Protein AF-A0A1I4RE25-F1 (afdb_monomer_lite)

Sequence (145 aa):
MLGITNPLEFYQKLVQDFDDFCENPGSARHAMNFVITAHHMSDWVWVGFLNKDRAKRKQLGLDDKNVHGFREWLYSQSIWLAQMQPLANGSKHFQPASGLQIRMHEVGPLNTFAFGEAAYNEGYSYFAVDMGMHSSEYRPCYNAL

pLDDT: mean 74.52, std 19.97, range [32.84, 97.12]

Radius of gyration: 19.97 Å; chains: 1; bounding box: 52×37×48 Å

Secondary structure (DSSP, 8-state):
--S--SHHHHHHHHHHHHHHHHH-TT-HHHHHHHHHHHHHHHHHHIIIIITT-HHHHHHTTPPTT-HHHHHHHHHHH-HHHHHHHHHHHHTT--PPPTT--EEEEEE-S--GGGGT--TTTTS-EEEEEE--S--TT--------

Foldseek 3Di:
DPDDDALVVLVVQLVVLVVVCVVPVVDPVSVLSNLLSLLCSLVRCCVHPNQPDPVVCVVLVHDHNDSVSSLVSVCVVDVVSVVSVCSNCCVPDVDDDPPFDKDWDFPQQPPCVVVVDPVRRPDTDTDIDGPPPDPPPDDDPPDDD

Structure (mmCIF, N/CA/C/O backbone):
data_AF-A0A1I4RE25-F1
#
_entry.id   AF-A0A1I4RE25-F1
#
loop_
_atom_site.group_PDB
_atom_site.id
_atom_site.type_symbol
_atom_site.label_atom_id
_atom_site.label_alt_id
_atom_site.label_comp_id
_atom_site.label_asym_id
_atom_site.label_entity_id
_atom_site.label_seq_id
_atom_site.pdbx_PDB_ins_code
_atom_site.Cartn_x
_atom_site.Cartn_y
_atom_site.Cartn_z
_atom_site.occupancy
_atom_site.B_iso_or_equiv
_atom_site.auth_seq_id
_atom_site.auth_comp_id
_atom_site.auth_asym_id
_atom_site.auth_atom_id
_atom_site.pdbx_PDB_model_num
ATOM 1 N N . MET A 1 1 ? 6.145 13.733 -4.868 1.00 47.66 1 MET A N 1
ATOM 2 C CA . MET A 1 1 ? 5.097 12.692 -5.003 1.00 47.66 1 MET A CA 1
ATOM 3 C C . MET A 1 1 ? 3.897 13.372 -5.648 1.00 47.66 1 MET A C 1
ATOM 5 O O . MET A 1 1 ? 3.417 14.346 -5.091 1.00 47.66 1 MET A O 1
ATOM 9 N N . LEU A 1 2 ? 3.550 12.980 -6.876 1.00 51.81 2 LEU A N 1
ATOM 10 C CA . LEU A 1 2 ? 2.594 13.654 -7.770 1.00 51.81 2 LEU A CA 1
ATOM 11 C C . LEU A 1 2 ? 1.256 13.942 -7.072 1.00 51.81 2 LEU A C 1
ATOM 13 O O . LEU A 1 2 ? 0.569 12.986 -6.756 1.00 51.81 2 LEU A O 1
ATOM 17 N N . GLY A 1 3 ? 0.909 15.212 -6.838 1.00 71.56 3 GLY A N 1
ATOM 18 C CA . GLY A 1 3 ? -0.459 15.749 -6.679 1.00 71.56 3 GLY A CA 1
ATOM 19 C C . GLY A 1 3 ? -1.467 15.107 -5.710 1.00 71.56 3 GLY A C 1
ATOM 20 O O . GLY A 1 3 ? -2.584 15.601 -5.647 1.00 71.56 3 GLY A O 1
ATOM 21 N N . ILE A 1 4 ? -1.134 14.042 -4.981 1.00 85.19 4 ILE A N 1
ATOM 22 C CA . ILE A 1 4 ? -2.086 13.295 -4.155 1.00 85.19 4 ILE A CA 1
ATOM 23 C C . ILE A 1 4 ? -2.269 13.999 -2.817 1.00 85.19 4 ILE A C 1
ATOM 25 O O . ILE A 1 4 ? -1.314 14.205 -2.065 1.00 85.19 4 ILE A O 1
ATOM 29 N N . THR A 1 5 ? -3.514 14.345 -2.514 1.00 90.94 5 THR A N 1
ATOM 30 C CA . THR A 1 5 ? -3.893 15.164 -1.357 1.00 90.94 5 THR A CA 1
ATOM 31 C C . THR A 1 5 ? -4.811 14.444 -0.382 1.00 90.94 5 THR A C 1
ATOM 33 O O . THR A 1 5 ? -4.938 14.866 0.769 1.00 90.94 5 THR A O 1
ATOM 36 N N . ASN A 1 6 ? -5.445 13.348 -0.804 1.00 91.12 6 ASN A N 1
ATOM 37 C CA . ASN A 1 6 ? -6.381 12.602 0.028 1.00 91.12 6 ASN A CA 1
ATOM 38 C C . ASN A 1 6 ? -6.274 11.076 -0.175 1.00 91.12 6 ASN A C 1
ATOM 40 O O . ASN A 1 6 ? -5.708 10.609 -1.166 1.00 91.12 6 ASN A O 1
ATOM 44 N N . PRO A 1 7 ? -6.825 10.270 0.756 1.00 93.50 7 PRO A N 1
ATOM 45 C CA . PRO A 1 7 ? -6.722 8.815 0.675 1.00 93.50 7 PRO A CA 1
ATOM 46 C C . PRO A 1 7 ? -7.399 8.207 -0.555 1.00 93.50 7 PRO A C 1
ATOM 48 O O . PRO A 1 7 ? -6.980 7.146 -1.001 1.00 93.50 7 PRO A O 1
ATOM 51 N N . LEU A 1 8 ? -8.444 8.838 -1.100 1.00 94.19 8 LEU A N 1
ATOM 52 C CA . LEU A 1 8 ? -9.151 8.302 -2.264 1.00 94.19 8 LEU A CA 1
ATOM 53 C C . LEU A 1 8 ? -8.285 8.399 -3.526 1.00 94.19 8 LEU A C 1
ATOM 55 O O . LEU A 1 8 ? -8.188 7.433 -4.274 1.00 94.19 8 LEU A O 1
ATOM 59 N N . GLU A 1 9 ? -7.603 9.525 -3.721 1.00 94.25 9 GLU A N 1
ATOM 60 C CA . GLU A 1 9 ? -6.603 9.692 -4.784 1.00 94.25 9 GLU A CA 1
ATOM 61 C C . GLU A 1 9 ? -5.439 8.706 -4.618 1.00 94.25 9 GLU A C 1
ATOM 63 O O . GLU A 1 9 ? -4.982 8.099 -5.586 1.00 94.25 9 GLU A O 1
ATOM 68 N N . PHE A 1 10 ? -4.984 8.481 -3.380 1.00 95.12 10 PHE A N 1
ATOM 69 C CA . PHE A 1 10 ? -3.936 7.492 -3.119 1.00 95.12 10 PHE A CA 1
ATOM 70 C C . PHE A 1 10 ? -4.404 6.059 -3.421 1.00 95.12 10 PHE A C 1
ATOM 72 O O . PHE A 1 10 ? -3.641 5.256 -3.955 1.00 95.12 10 PHE A O 1
ATOM 79 N N . TYR A 1 11 ? -5.676 5.748 -3.156 1.00 95.44 11 TYR A N 1
ATOM 80 C CA . TYR A 1 11 ? -6.283 4.475 -3.540 1.00 95.44 11 TYR A CA 1
ATOM 81 C C . TYR A 1 11 ? -6.381 4.314 -5.063 1.00 95.44 11 TYR A C 1
ATOM 83 O O . TYR A 1 11 ? -6.097 3.240 -5.583 1.00 95.44 11 TYR A O 1
ATOM 91 N N . GLN A 1 12 ? -6.710 5.375 -5.802 1.00 95.81 12 GLN A N 1
ATOM 92 C CA . GLN A 1 12 ? -6.690 5.335 -7.269 1.00 95.81 12 GLN A CA 1
ATOM 93 C C . GLN A 1 12 ? -5.286 5.035 -7.804 1.00 95.81 12 GLN A C 1
ATOM 95 O O . GLN A 1 12 ? -5.146 4.217 -8.710 1.00 95.81 12 GLN A O 1
ATOM 100 N N . LYS A 1 13 ? -4.243 5.624 -7.203 1.00 95.12 13 LYS A N 1
ATOM 101 C CA . LYS A 1 13 ? -2.854 5.272 -7.525 1.00 95.12 13 LYS A CA 1
ATOM 102 C C . LYS A 1 13 ? -2.566 3.795 -7.246 1.00 95.12 13 LYS A C 1
ATOM 104 O O . LYS A 1 13 ? -1.920 3.151 -8.062 1.00 95.12 13 LYS A O 1
ATOM 109 N N . LEU A 1 14 ? -3.038 3.254 -6.121 1.00 95.50 14 LEU A N 1
ATOM 110 C CA . LEU A 1 14 ? -2.854 1.836 -5.797 1.00 95.50 14 LEU A CA 1
ATOM 111 C C . LEU A 1 14 ? -3.445 0.923 -6.878 1.00 95.50 14 LEU A C 1
ATOM 113 O O . LEU A 1 14 ? -2.804 -0.051 -7.260 1.00 95.50 14 LEU A O 1
ATOM 117 N N . VAL A 1 15 ? -4.644 1.247 -7.368 1.00 96.38 15 VAL A N 1
ATOM 118 C CA . VAL A 1 15 ? -5.282 0.504 -8.464 1.00 96.38 15 VAL A CA 1
ATOM 119 C C . VAL A 1 15 ? -4.443 0.601 -9.738 1.00 96.38 15 VAL A C 1
ATOM 121 O O . VAL A 1 15 ? -4.139 -0.422 -10.333 1.00 96.38 15 VAL A O 1
ATOM 124 N N . GLN A 1 16 ? -3.981 1.800 -10.099 1.00 96.62 16 GLN A N 1
ATOM 125 C CA . GLN A 1 16 ? -3.125 1.991 -11.276 1.00 96.62 16 GLN A CA 1
ATOM 126 C C . GLN A 1 16 ? -1.805 1.217 -11.178 1.00 96.62 16 GLN A C 1
ATOM 128 O O . GLN A 1 16 ? -1.428 0.542 -12.127 1.00 96.62 16 GLN A O 1
ATOM 133 N N . ASP A 1 17 ? -1.112 1.264 -10.035 1.00 95.50 17 ASP A N 1
ATOM 134 C CA . ASP A 1 17 ? 0.138 0.512 -9.859 1.00 95.50 17 ASP A CA 1
ATOM 135 C C . ASP A 1 17 ? -0.096 -1.008 -9.923 1.00 95.50 17 ASP A C 1
ATOM 137 O O . ASP A 1 17 ? 0.790 -1.754 -10.345 1.00 95.50 17 ASP A O 1
ATOM 141 N N . PHE A 1 18 ? -1.263 -1.473 -9.465 1.00 95.25 18 PHE A N 1
ATOM 142 C CA . PHE A 1 18 ? -1.652 -2.875 -9.564 1.00 95.25 18 PHE A CA 1
ATOM 143 C C . PHE A 1 18 ? -1.899 -3.282 -11.019 1.00 95.25 18 PHE A C 1
ATOM 145 O O . PHE A 1 18 ? -1.354 -4.295 -11.453 1.00 95.25 18 PHE A O 1
ATOM 152 N N . ASP A 1 19 ? -2.649 -2.478 -11.774 1.00 96.81 19 ASP A N 1
ATOM 153 C CA . ASP A 1 19 ? -2.913 -2.718 -13.195 1.00 96.81 19 ASP A CA 1
ATOM 154 C C . ASP A 1 19 ? -1.598 -2.746 -13.997 1.00 96.81 19 ASP A C 1
ATOM 156 O O . ASP A 1 19 ? -1.323 -3.720 -14.698 1.00 96.81 19 ASP A O 1
ATOM 160 N N . ASP A 1 20 ? -0.717 -1.765 -13.779 1.00 95.19 20 ASP A N 1
ATOM 161 C CA . ASP A 1 20 ? 0.643 -1.698 -14.335 1.00 95.19 20 ASP A CA 1
ATOM 162 C C . ASP A 1 20 ? 1.469 -2.972 -14.052 1.00 95.19 20 ASP A C 1
ATOM 164 O O . ASP A 1 20 ? 2.220 -3.466 -14.902 1.00 95.19 20 ASP A O 1
ATOM 168 N N . PHE A 1 21 ? 1.372 -3.507 -12.830 1.00 93.88 21 PHE A N 1
ATOM 169 C CA . PHE A 1 21 ? 2.052 -4.746 -12.454 1.00 93.88 21 PHE A CA 1
ATOM 170 C C . PHE A 1 21 ? 1.428 -5.967 -13.133 1.00 93.88 21 PHE A C 1
ATOM 172 O O . PHE A 1 21 ? 2.160 -6.844 -13.587 1.00 93.88 21 PHE A O 1
ATOM 179 N N . CYS A 1 22 ? 0.101 -6.028 -13.240 1.00 94.94 22 CYS A N 1
ATOM 180 C CA . CYS A 1 22 ? -0.594 -7.102 -13.942 1.00 94.94 22 CYS A CA 1
ATOM 181 C C . CYS A 1 22 ? -0.284 -7.119 -15.443 1.00 94.94 22 CYS A C 1
ATOM 183 O O . CYS A 1 22 ? -0.136 -8.199 -16.015 1.00 94.94 22 CYS A O 1
ATOM 185 N N . GLU A 1 23 ? -0.144 -5.950 -16.069 1.00 97.12 23 GLU A N 1
ATOM 186 C CA . GLU A 1 23 ? 0.256 -5.824 -17.473 1.00 97.12 23 GLU A CA 1
ATOM 187 C C . GLU A 1 23 ? 1.697 -6.292 -17.710 1.00 97.12 23 GLU A C 1
ATOM 189 O O . GLU A 1 23 ? 1.997 -6.887 -18.748 1.00 97.12 23 GLU A O 1
ATOM 194 N N . ASN A 1 24 ? 2.597 -6.070 -16.746 1.00 94.19 24 ASN A N 1
ATOM 195 C CA . ASN A 1 24 ? 3.985 -6.514 -16.844 1.00 94.19 24 ASN A CA 1
ATOM 196 C C . ASN A 1 24 ? 4.551 -7.055 -15.514 1.00 94.19 24 ASN A C 1
ATOM 198 O O . ASN A 1 24 ? 5.364 -6.385 -14.860 1.00 94.19 24 ASN A O 1
ATOM 202 N N . PRO A 1 25 ? 4.225 -8.312 -15.149 1.00 91.56 25 PRO A N 1
ATOM 203 C CA . PRO A 1 25 ? 4.631 -8.895 -13.867 1.00 91.56 25 PRO A CA 1
ATOM 204 C C . PRO A 1 25 ? 6.143 -9.109 -13.724 1.00 91.56 25 PRO A C 1
ATOM 206 O O . PRO A 1 25 ? 6.656 -9.222 -12.613 1.00 91.56 25 PRO A O 1
ATOM 209 N N . GLY A 1 26 ? 6.876 -9.164 -14.843 1.00 87.75 26 GLY A N 1
ATOM 210 C CA . GLY A 1 26 ? 8.338 -9.289 -14.854 1.00 87.75 26 GLY A CA 1
ATOM 211 C C . GLY A 1 26 ? 9.072 -7.984 -14.524 1.00 87.75 26 GLY A C 1
ATOM 212 O O . GLY A 1 26 ? 10.289 -7.986 -14.340 1.00 87.75 26 GLY A O 1
ATOM 213 N N . SER A 1 27 ? 8.359 -6.858 -14.446 1.00 91.69 27 SER A N 1
ATOM 214 C CA . SER A 1 27 ? 8.949 -5.557 -14.149 1.00 91.69 27 SER A CA 1
ATOM 215 C C . SER A 1 27 ? 9.106 -5.343 -12.646 1.00 91.69 27 SER A C 1
ATOM 217 O O . SER A 1 27 ? 8.149 -5.024 -11.936 1.00 91.69 27 SER A O 1
ATOM 219 N N . ALA A 1 28 ? 10.351 -5.405 -12.167 1.00 86.69 28 ALA A N 1
ATOM 220 C CA . ALA A 1 28 ? 10.691 -5.066 -10.783 1.00 86.69 28 ALA A CA 1
ATOM 221 C C . ALA A 1 28 ? 10.236 -3.644 -10.397 1.00 86.69 28 ALA A C 1
ATOM 223 O O . ALA A 1 28 ? 9.834 -3.408 -9.261 1.00 86.69 28 ALA A O 1
ATOM 224 N N . ARG A 1 29 ? 10.239 -2.701 -11.351 1.00 91.38 29 ARG A N 1
ATOM 225 C CA . ARG A 1 29 ? 9.750 -1.330 -11.139 1.00 91.38 29 ARG A CA 1
ATOM 226 C C . ARG A 1 29 ? 8.260 -1.308 -10.790 1.00 91.38 29 ARG A C 1
ATOM 228 O O . ARG A 1 29 ? 7.885 -0.657 -9.820 1.00 91.38 29 ARG A O 1
ATOM 235 N N . HIS A 1 30 ? 7.425 -2.001 -11.568 1.00 91.69 30 HIS A N 1
ATOM 236 C CA . HIS A 1 30 ? 5.979 -2.041 -11.322 1.00 91.69 30 HIS A CA 1
ATOM 237 C C . HIS A 1 30 ? 5.665 -2.785 -10.024 1.00 91.69 30 HIS A C 1
ATOM 239 O O . HIS A 1 30 ? 4.911 -2.272 -9.200 1.00 91.69 30 HIS A O 1
ATOM 245 N N . ALA A 1 31 ? 6.346 -3.910 -9.776 1.00 90.62 31 ALA A N 1
ATOM 246 C CA . ALA A 1 31 ? 6.221 -4.651 -8.524 1.00 90.62 31 ALA A CA 1
ATOM 247 C C . ALA A 1 31 ? 6.538 -3.776 -7.297 1.00 90.62 31 ALA A C 1
ATOM 249 O O . ALA A 1 31 ? 5.745 -3.712 -6.359 1.00 90.62 31 ALA A O 1
ATOM 250 N N . MET A 1 32 ? 7.664 -3.053 -7.310 1.00 92.12 32 MET A N 1
ATOM 251 C CA . MET A 1 32 ? 8.056 -2.201 -6.184 1.00 92.12 32 MET A CA 1
ATOM 252 C C . MET A 1 32 ? 7.125 -1.003 -5.995 1.00 92.12 32 MET A C 1
ATOM 254 O O . MET A 1 32 ? 6.782 -0.690 -4.857 1.00 92.12 32 MET A O 1
ATOM 258 N N . ASN A 1 33 ? 6.674 -0.358 -7.076 1.00 92.75 33 ASN A N 1
ATOM 259 C CA . ASN A 1 33 ? 5.699 0.730 -6.979 1.00 92.75 33 ASN A CA 1
ATOM 260 C C . ASN A 1 33 ? 4.392 0.253 -6.337 1.00 92.75 33 ASN A C 1
ATOM 262 O O . ASN A 1 33 ? 3.931 0.874 -5.380 1.00 92.75 33 ASN A O 1
ATOM 266 N N . PHE A 1 34 ? 3.849 -0.876 -6.801 1.00 94.25 34 PHE A N 1
ATOM 267 C CA . PHE A 1 34 ? 2.645 -1.472 -6.231 1.00 94.25 34 PHE A CA 1
ATOM 268 C C . PHE A 1 34 ? 2.824 -1.800 -4.746 1.00 94.25 34 PHE A C 1
ATOM 270 O O . PHE A 1 34 ? 2.026 -1.366 -3.919 1.00 94.25 34 PHE A O 1
ATOM 277 N N . VAL A 1 35 ? 3.904 -2.498 -4.384 1.00 93.19 35 VAL A N 1
ATOM 278 C CA . VAL A 1 35 ? 4.198 -2.889 -2.996 1.00 93.19 35 VAL A CA 1
ATOM 279 C C . VAL A 1 35 ? 4.325 -1.675 -2.069 1.00 93.19 35 VAL A C 1
ATOM 281 O O . VAL A 1 35 ? 3.751 -1.668 -0.977 1.00 93.19 35 VAL A O 1
ATOM 284 N N . ILE A 1 36 ? 5.043 -0.632 -2.496 1.00 91.56 36 ILE A N 1
ATOM 285 C CA . ILE A 1 36 ? 5.227 0.599 -1.714 1.00 91.56 36 ILE A CA 1
ATOM 286 C C . ILE A 1 36 ? 3.888 1.318 -1.521 1.00 91.56 36 ILE A C 1
ATOM 288 O O . ILE A 1 36 ? 3.556 1.708 -0.397 1.00 91.56 36 ILE A O 1
ATOM 292 N N . THR A 1 37 ? 3.104 1.479 -2.589 1.00 93.56 37 THR A N 1
ATOM 293 C CA . THR A 1 37 ? 1.796 2.140 -2.511 1.00 93.56 37 THR A CA 1
ATOM 294 C C . THR A 1 37 ? 0.824 1.335 -1.651 1.00 93.56 37 THR A C 1
ATOM 296 O O . THR A 1 37 ? 0.165 1.906 -0.784 1.00 93.56 37 THR A O 1
ATOM 299 N N . ALA A 1 38 ? 0.776 0.010 -1.811 1.00 93.00 38 ALA A N 1
ATOM 300 C CA . ALA A 1 38 ? -0.084 -0.872 -1.026 1.00 93.00 38 ALA A CA 1
ATOM 301 C C . ALA A 1 38 ? 0.233 -0.781 0.471 1.00 93.00 38 ALA A C 1
ATOM 303 O O . ALA A 1 38 ? -0.674 -0.627 1.291 1.00 93.00 38 ALA A O 1
ATOM 304 N N . HIS A 1 39 ? 1.521 -0.797 0.832 1.00 91.88 39 HIS A N 1
ATOM 305 C CA . HIS A 1 39 ? 1.948 -0.642 2.220 1.00 91.88 39 HIS A CA 1
ATOM 306 C C . HIS A 1 39 ? 1.516 0.715 2.802 1.00 91.88 39 HIS A C 1
ATOM 308 O O . HIS A 1 39 ? 0.866 0.768 3.852 1.00 91.88 39 HIS A O 1
ATOM 314 N N . HIS A 1 40 ? 1.814 1.814 2.103 1.00 91.94 40 HIS A N 1
ATOM 315 C CA . HIS A 1 40 ? 1.510 3.165 2.585 1.00 91.94 40 HIS A CA 1
ATOM 316 C C . HIS A 1 40 ? 0.028 3.541 2.510 1.00 91.94 40 HIS A C 1
ATOM 318 O O . HIS A 1 40 ? -0.385 4.494 3.170 1.00 91.94 40 HIS A O 1
ATOM 324 N N . MET A 1 41 ? -0.807 2.779 1.799 1.00 93.81 41 MET A N 1
ATOM 325 C CA . MET A 1 41 ? -2.259 2.974 1.806 1.00 93.81 41 MET A CA 1
ATOM 326 C C . MET A 1 41 ? -2.818 2.906 3.234 1.00 93.81 41 MET A C 1
ATOM 328 O O . MET A 1 41 ? -3.717 3.671 3.585 1.00 93.81 41 MET A O 1
ATOM 332 N N . SER A 1 42 ? -2.239 2.053 4.087 1.00 91.88 42 SER A N 1
ATOM 333 C CA . SER A 1 42 ? -2.600 1.972 5.507 1.00 91.88 42 SER A CA 1
ATOM 334 C C . SER A 1 42 ? -2.414 3.311 6.239 1.00 91.88 42 SER A C 1
ATOM 336 O O . SER A 1 42 ? -3.290 3.730 6.996 1.00 9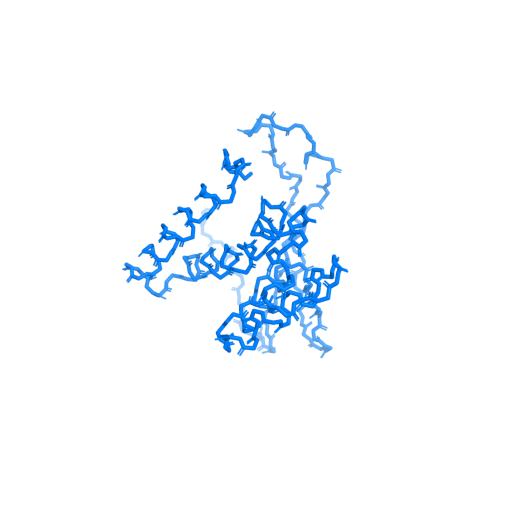1.88 42 SER A O 1
ATOM 338 N N . ASP A 1 43 ? -1.343 4.048 5.947 1.00 91.81 43 ASP A N 1
ATOM 339 C CA . ASP A 1 43 ? -1.059 5.348 6.563 1.00 91.81 43 ASP A CA 1
ATOM 340 C C . ASP A 1 43 ? -2.091 6.397 6.154 1.00 91.81 43 ASP A C 1
ATOM 342 O O . ASP A 1 43 ? -2.603 7.144 6.992 1.00 91.81 43 ASP A O 1
ATOM 346 N N . TRP A 1 44 ? -2.453 6.406 4.872 1.00 94.19 44 TRP A N 1
ATOM 347 C CA . TRP A 1 44 ? -3.472 7.300 4.331 1.00 94.19 44 TRP A CA 1
ATOM 348 C C . TRP A 1 44 ? -4.858 7.003 4.902 1.00 94.19 44 TRP A C 1
ATOM 350 O O . TRP A 1 44 ? -5.561 7.930 5.308 1.00 94.19 44 TRP A O 1
ATOM 360 N N . VAL A 1 45 ? -5.242 5.726 5.005 1.00 93.00 45 VAL A N 1
ATOM 361 C CA . VAL A 1 45 ? -6.507 5.332 5.648 1.00 93.00 45 VAL A CA 1
ATOM 362 C C . VAL A 1 45 ? -6.526 5.770 7.106 1.00 93.00 45 VAL A C 1
ATOM 364 O O . VAL A 1 45 ? -7.527 6.316 7.583 1.00 93.00 45 VAL A O 1
ATOM 367 N N . TRP A 1 46 ? -5.416 5.567 7.817 1.00 93.69 46 TRP A N 1
ATOM 368 C CA . TRP A 1 46 ? -5.318 5.980 9.204 1.00 93.69 46 TRP A CA 1
ATOM 369 C C . TRP A 1 46 ? -5.491 7.490 9.345 1.00 93.69 46 TRP A C 1
ATOM 371 O O . TRP A 1 46 ? -6.375 7.938 10.068 1.00 93.69 46 TRP A O 1
ATOM 381 N N . VAL A 1 47 ? -4.690 8.288 8.642 1.00 92.19 47 VAL A N 1
ATOM 382 C CA . VAL A 1 47 ? -4.714 9.752 8.770 1.00 92.19 47 VAL A CA 1
ATOM 383 C C . VAL A 1 47 ? -6.042 10.341 8.297 1.00 92.19 47 VAL A C 1
ATOM 385 O O . VAL A 1 47 ? -6.593 11.208 8.980 1.00 92.19 47 VAL A O 1
ATOM 388 N N . GLY A 1 48 ? -6.559 9.874 7.160 1.00 91.88 48 GLY A N 1
ATOM 389 C CA . GLY A 1 48 ? -7.732 10.459 6.518 1.00 91.88 48 GLY A CA 1
ATOM 390 C C . GLY A 1 48 ? -9.070 10.018 7.105 1.00 91.88 48 GLY A C 1
ATOM 391 O O . GLY A 1 48 ? -10.004 10.815 7.116 1.00 91.88 48 GLY A O 1
ATOM 392 N N . PHE A 1 49 ? -9.167 8.794 7.634 1.00 91.06 49 PHE A N 1
ATOM 393 C CA . PHE A 1 49 ? -10.432 8.259 8.147 1.00 91.06 49 PHE A CA 1
ATOM 394 C C . PHE A 1 49 ? -10.366 7.913 9.634 1.00 91.06 49 PHE A C 1
ATOM 396 O O . PHE A 1 49 ? -11.207 8.358 10.412 1.00 91.06 49 PHE A O 1
ATOM 403 N N . LEU A 1 50 ? -9.367 7.139 10.065 1.00 92.00 50 LEU A N 1
ATOM 404 C CA . LEU A 1 50 ? -9.419 6.506 11.386 1.00 92.00 50 LEU A CA 1
ATOM 405 C C . LEU A 1 50 ? -8.843 7.345 12.522 1.00 92.00 50 LEU A C 1
ATOM 407 O O . LEU A 1 50 ? -9.282 7.167 13.646 1.00 92.00 50 LEU A O 1
ATOM 411 N N . ASN A 1 51 ? -7.905 8.264 12.295 1.00 91.44 51 ASN A N 1
ATOM 412 C CA . ASN A 1 51 ? -7.203 9.000 13.357 1.00 91.44 51 ASN A CA 1
ATOM 413 C C . ASN A 1 51 ? -8.157 9.900 14.165 1.00 91.44 51 ASN A C 1
ATOM 415 O O . ASN A 1 51 ? -8.062 10.015 15.393 1.00 91.44 51 ASN A O 1
ATOM 419 N N . LYS A 1 52 ? -9.135 10.507 13.486 1.00 90.50 52 LYS A N 1
ATOM 420 C CA . LYS A 1 52 ? -10.139 11.381 14.112 1.00 90.50 52 LYS A CA 1
ATOM 421 C C . LYS A 1 52 ? -11.457 10.665 14.426 1.00 90.50 52 LYS A C 1
ATOM 423 O O . LYS A 1 52 ? -12.182 11.133 15.298 1.00 90.50 52 LYS A O 1
ATOM 428 N N . ASP A 1 53 ? -11.729 9.508 13.822 1.00 91.88 53 ASP A N 1
ATOM 429 C CA . ASP A 1 53 ? -12.978 8.768 14.025 1.00 91.88 53 ASP A CA 1
ATOM 430 C C . ASP A 1 53 ? -12.859 7.678 15.105 1.00 91.88 53 ASP A C 1
ATOM 432 O O . ASP A 1 53 ? -12.541 6.513 14.853 1.00 91.88 53 ASP A O 1
ATOM 436 N N . ARG A 1 54 ? -13.137 8.064 16.355 1.00 90.94 54 ARG A N 1
ATOM 437 C CA . ARG A 1 54 ? -13.145 7.132 17.492 1.00 90.94 54 ARG A CA 1
ATOM 438 C C . ARG A 1 54 ? -14.225 6.060 17.377 1.00 90.94 54 ARG A C 1
ATOM 440 O O . ARG A 1 54 ? -13.985 4.921 17.775 1.00 90.94 54 ARG A O 1
ATOM 447 N N . ALA A 1 55 ? -15.401 6.417 16.865 1.00 91.56 55 ALA A N 1
ATOM 448 C CA . ALA A 1 55 ? -16.516 5.486 16.758 1.00 91.56 55 ALA A CA 1
ATOM 449 C C . ALA A 1 55 ? -16.162 4.350 15.793 1.00 91.56 55 ALA A C 1
ATOM 451 O O . ALA A 1 55 ? -16.343 3.179 16.131 1.00 91.56 55 ALA A O 1
ATOM 452 N N . LYS A 1 56 ? -15.564 4.686 14.645 1.00 90.88 56 LYS A N 1
ATOM 453 C CA . LYS A 1 56 ? -15.107 3.705 13.662 1.00 90.88 56 LYS A CA 1
ATOM 454 C C . LYS A 1 56 ? -13.977 2.827 14.189 1.00 90.88 56 LYS A C 1
ATOM 456 O O . LYS A 1 56 ? -14.040 1.616 14.008 1.00 90.88 56 LYS A O 1
ATOM 461 N N . ARG A 1 57 ? -12.991 3.391 14.902 1.00 92.25 57 ARG A N 1
ATOM 462 C CA . ARG A 1 57 ? -11.937 2.584 15.553 1.00 92.25 57 ARG A CA 1
ATOM 463 C C . ARG A 1 57 ? -12.526 1.555 16.518 1.00 92.25 57 ARG A C 1
ATOM 465 O O . ARG A 1 57 ? -12.173 0.384 16.441 1.00 92.25 57 ARG A O 1
ATOM 472 N N . LYS A 1 58 ? -13.488 1.965 17.352 1.00 90.38 58 LYS A N 1
ATOM 473 C CA . LYS A 1 58 ? -14.166 1.060 18.289 1.00 90.38 58 LYS A CA 1
ATOM 474 C C . LYS A 1 58 ? -14.956 -0.041 17.572 1.00 90.38 58 LYS A C 1
ATOM 476 O O . LYS A 1 58 ? -14.931 -1.180 18.021 1.00 90.38 58 LYS A O 1
ATOM 481 N N . GLN A 1 59 ? -15.626 0.273 16.460 1.00 90.56 59 GLN A N 1
ATOM 482 C CA . GLN A 1 59 ? -16.318 -0.731 15.635 1.00 90.56 59 GLN A CA 1
ATOM 483 C C . GLN A 1 59 ? -15.362 -1.778 15.053 1.00 90.56 59 GLN A C 1
ATOM 485 O O . GLN A 1 59 ? -15.738 -2.936 14.920 1.00 90.56 59 GLN A O 1
ATOM 490 N N . LEU A 1 60 ? -14.135 -1.373 14.720 1.00 86.81 60 LEU A N 1
ATOM 491 C CA . LEU A 1 60 ? -13.0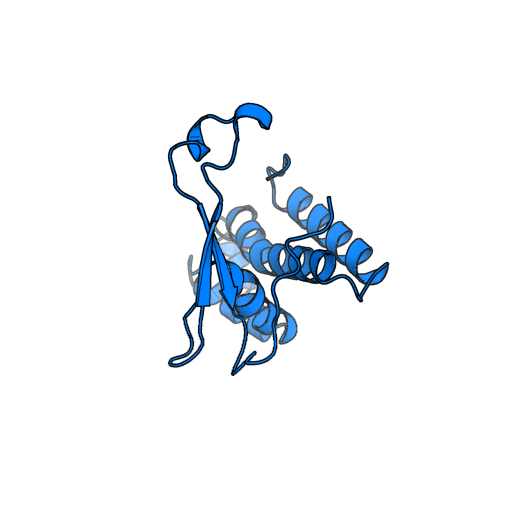89 -2.259 14.207 1.00 86.81 60 LEU A CA 1
ATOM 492 C C . LEU A 1 60 ? -12.339 -3.020 15.315 1.00 86.81 60 LEU A C 1
ATOM 494 O O . LEU A 1 60 ? -11.429 -3.782 15.009 1.00 86.81 60 LEU A O 1
ATOM 498 N N . GLY A 1 61 ? -12.692 -2.817 16.590 1.00 89.19 61 GLY A N 1
ATOM 499 C CA . GLY A 1 61 ? -11.986 -3.426 17.721 1.00 89.19 61 GLY A CA 1
ATOM 500 C C . GLY A 1 61 ? -10.573 -2.876 17.932 1.00 89.19 61 GLY A C 1
ATOM 501 O O . GLY A 1 61 ? -9.735 -3.561 18.507 1.00 89.19 61 GLY A O 1
ATOM 502 N N . LEU A 1 62 ? -10.292 -1.662 17.450 1.00 88.38 62 LEU A N 1
ATOM 503 C CA . LEU A 1 62 ? -8.987 -1.020 17.580 1.00 88.38 62 LEU A CA 1
ATOM 504 C C . LEU A 1 62 ? -8.915 -0.188 18.863 1.00 88.38 62 LEU A C 1
ATOM 506 O O . LEU A 1 62 ? -9.819 0.606 19.149 1.00 88.38 62 LEU A O 1
ATOM 510 N N . ASP A 1 63 ? -7.798 -0.308 19.575 1.00 77.75 63 ASP A N 1
ATOM 511 C CA . ASP A 1 63 ? -7.484 0.535 20.728 1.00 77.75 63 ASP A CA 1
ATOM 512 C C . ASP A 1 63 ? -7.334 2.018 20.338 1.00 77.75 63 ASP A C 1
ATOM 514 O O . ASP A 1 63 ? -7.021 2.384 19.196 1.00 77.75 63 ASP A O 1
ATOM 518 N N . ASP A 1 64 ? -7.574 2.911 21.302 1.00 73.56 64 ASP A N 1
ATOM 519 C CA . ASP A 1 64 ? -7.643 4.351 21.052 1.00 73.56 64 ASP A CA 1
ATOM 520 C C . ASP A 1 64 ? -6.313 4.915 20.499 1.00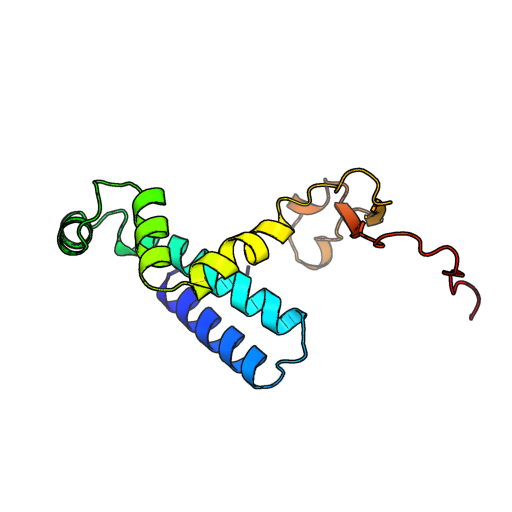 73.56 64 ASP A C 1
ATOM 522 O O . ASP A 1 64 ? -5.272 4.887 21.149 1.00 73.56 64 ASP A O 1
ATOM 526 N N . LYS A 1 65 ? -6.374 5.469 19.275 1.00 78.19 65 LYS A N 1
ATOM 527 C CA . LYS A 1 65 ? -5.291 6.175 18.554 1.00 78.19 65 LYS A CA 1
ATOM 528 C C . LYS A 1 65 ? -3.966 5.410 18.391 1.00 78.19 65 LYS A C 1
ATOM 530 O O . LYS A 1 65 ? -2.924 6.027 18.175 1.00 78.19 65 LYS A O 1
ATOM 535 N N . ASN A 1 66 ? -4.000 4.083 18.372 1.00 84.81 66 ASN A N 1
ATOM 536 C CA . ASN A 1 66 ? -2.810 3.282 18.103 1.00 84.81 66 ASN A CA 1
ATOM 537 C C . ASN A 1 66 ? -2.686 2.899 16.612 1.00 84.81 66 ASN A C 1
ATOM 539 O O . ASN A 1 66 ? -3.262 1.907 16.167 1.00 84.81 66 ASN A O 1
ATOM 543 N N . VAL A 1 67 ? -1.893 3.657 15.843 1.00 87.25 67 VAL A N 1
ATOM 544 C CA . VAL A 1 67 ? -1.621 3.341 14.423 1.00 87.25 67 VAL A CA 1
ATOM 545 C C . VAL A 1 67 ? -0.896 2.004 14.251 1.00 87.25 67 VAL A C 1
ATOM 547 O O . VAL A 1 67 ? -1.139 1.293 13.280 1.00 87.25 67 VAL A O 1
ATOM 550 N N . HIS A 1 68 ? -0.041 1.628 15.207 1.00 86.88 68 HIS A N 1
ATOM 551 C CA . HIS A 1 68 ? 0.638 0.336 15.181 1.00 86.88 68 HIS A CA 1
ATOM 552 C C . HIS A 1 68 ? -0.376 -0.797 15.340 1.00 86.88 68 HIS A C 1
ATOM 554 O O . HIS A 1 68 ? -0.369 -1.736 14.556 1.00 86.88 68 HIS A O 1
ATOM 560 N N . GLY A 1 69 ? -1.300 -0.674 16.297 1.00 87.88 69 GLY A N 1
ATOM 561 C CA . GLY A 1 69 ? -2.390 -1.637 16.483 1.00 87.88 69 GLY A CA 1
ATOM 562 C C . GLY A 1 69 ? -3.271 -1.779 15.240 1.00 87.88 69 GLY A C 1
ATOM 563 O O . GLY A 1 69 ? -3.666 -2.885 14.886 1.00 87.88 69 GLY A O 1
ATOM 564 N N . PHE A 1 70 ? -3.514 -0.683 14.517 1.00 91.06 70 PHE A N 1
ATOM 565 C CA . PHE A 1 70 ? -4.214 -0.733 13.233 1.00 91.06 70 PHE A CA 1
ATOM 566 C C . PHE A 1 70 ? -3.439 -1.482 12.143 1.00 91.06 70 PHE A C 1
ATOM 568 O O . PHE A 1 70 ? -4.036 -2.273 11.416 1.00 91.06 70 PHE A O 1
ATOM 575 N N . ARG A 1 71 ? -2.124 -1.264 12.025 1.00 88.69 71 ARG A N 1
ATOM 576 C CA . ARG A 1 71 ? -1.293 -1.999 11.059 1.00 88.69 71 ARG A CA 1
ATOM 577 C C . ARG A 1 71 ? -1.232 -3.491 11.387 1.00 88.69 71 ARG A C 1
ATOM 579 O O . ARG A 1 71 ? -1.432 -4.296 10.488 1.00 88.69 71 ARG A O 1
ATOM 586 N N . GLU A 1 72 ? -1.062 -3.856 12.656 1.00 88.38 72 GLU A N 1
ATOM 587 C CA . GLU A 1 72 ? -1.119 -5.259 13.102 1.00 88.38 72 GLU A CA 1
ATOM 588 C C . GLU A 1 72 ? -2.473 -5.900 12.785 1.00 88.38 72 GLU A C 1
ATOM 590 O O . GLU A 1 72 ? -2.542 -7.006 12.244 1.00 88.38 72 GLU A O 1
ATOM 595 N N . TRP A 1 73 ? -3.567 -5.176 13.045 1.00 89.81 73 TRP A N 1
ATOM 596 C CA . TRP A 1 73 ? -4.899 -5.618 12.651 1.00 89.81 73 TRP A CA 1
ATOM 597 C C . TRP A 1 73 ? -4.980 -5.839 11.137 1.00 89.81 73 TRP A C 1
ATOM 599 O O . TRP A 1 73 ? -5.399 -6.913 10.718 1.00 89.81 73 TRP A O 1
ATOM 609 N N . LEU A 1 74 ? -4.509 -4.901 10.311 1.00 89.62 74 LEU A N 1
ATOM 610 C CA . LEU A 1 74 ? -4.471 -5.059 8.853 1.00 89.62 74 LEU A CA 1
ATOM 611 C C . LEU A 1 74 ? -3.645 -6.276 8.405 1.00 89.62 74 LEU A C 1
ATOM 613 O O . LEU A 1 74 ? -4.085 -7.023 7.534 1.00 89.62 74 LEU A O 1
ATOM 617 N N . TYR A 1 75 ? -2.478 -6.508 9.005 1.00 87.69 75 TYR A N 1
ATOM 618 C CA . TYR A 1 75 ? -1.629 -7.663 8.697 1.00 87.69 75 TYR A CA 1
ATOM 619 C C . TYR A 1 75 ? -2.295 -8.987 9.067 1.00 87.69 75 TYR A C 1
ATOM 621 O O . TYR A 1 75 ? -2.167 -9.963 8.330 1.00 87.69 75 TYR A O 1
ATOM 629 N N . SER A 1 76 ? -3.084 -9.011 10.144 1.00 86.38 76 SER A N 1
ATOM 630 C CA . SER A 1 76 ? -3.899 -10.183 10.485 1.00 86.38 76 SER A CA 1
ATOM 631 C C . SER A 1 76 ? -4.999 -10.472 9.454 1.00 86.38 76 SER A C 1
ATOM 633 O O . SER A 1 76 ? -5.433 -11.615 9.338 1.00 86.38 76 SER A O 1
ATOM 635 N N . GLN A 1 77 ? -5.436 -9.464 8.685 1.00 87.56 77 GLN A N 1
ATOM 636 C CA . GLN A 1 77 ? -6.426 -9.646 7.617 1.00 87.56 77 GLN A CA 1
ATOM 637 C C . GLN A 1 77 ? -5.800 -10.162 6.313 1.00 87.56 77 GLN A C 1
ATOM 639 O O . GLN A 1 77 ? -6.502 -10.743 5.488 1.00 87.56 77 GLN A O 1
ATOM 644 N N . SER A 1 78 ? -4.498 -9.939 6.090 1.00 86.38 78 SER A N 1
ATOM 645 C CA . SER A 1 78 ? -3.811 -10.361 4.866 1.00 86.38 78 SER A CA 1
ATOM 646 C C . SER A 1 78 ? -2.316 -10.585 5.084 1.00 86.38 78 SER A C 1
ATOM 648 O O . SER A 1 78 ? -1.543 -9.643 5.273 1.00 86.38 78 SER A O 1
ATOM 650 N N . ILE A 1 79 ? -1.893 -11.843 4.930 1.00 82.50 79 ILE A N 1
ATOM 651 C CA . ILE A 1 79 ? -0.478 -12.236 4.975 1.00 82.50 79 ILE A CA 1
ATOM 652 C C . ILE A 1 79 ? 0.366 -11.520 3.909 1.00 82.50 79 ILE A C 1
ATOM 654 O O . ILE A 1 79 ? 1.534 -11.213 4.141 1.00 82.50 79 ILE A O 1
ATOM 658 N N . TRP A 1 80 ? -0.226 -11.195 2.759 1.00 84.56 80 TRP A N 1
ATOM 659 C CA . TRP A 1 80 ? 0.465 -10.497 1.677 1.00 84.56 80 TRP A CA 1
ATOM 660 C C . TRP A 1 80 ? 0.842 -9.074 2.079 1.00 84.56 80 TRP A C 1
ATOM 662 O O . TRP A 1 80 ? 1.946 -8.620 1.793 1.00 84.56 80 TRP A O 1
ATOM 672 N N . LEU A 1 81 ? -0.037 -8.388 2.814 1.00 84.06 81 LEU A N 1
ATOM 673 C CA . LEU A 1 81 ? 0.234 -7.035 3.291 1.00 84.06 81 LEU A CA 1
ATOM 674 C C . LEU A 1 81 ? 1.364 -7.017 4.332 1.00 84.06 81 LEU A C 1
ATOM 676 O O . LEU A 1 81 ? 2.182 -6.096 4.336 1.00 84.06 81 LEU A O 1
ATOM 680 N N . ALA A 1 82 ? 1.459 -8.064 5.158 1.00 85.69 82 ALA A N 1
ATOM 681 C CA . ALA A 1 82 ? 2.569 -8.241 6.092 1.00 85.69 82 ALA A CA 1
ATOM 682 C C . ALA A 1 82 ? 3.915 -8.406 5.359 1.00 85.69 82 ALA A C 1
ATOM 684 O O . ALA A 1 82 ? 4.921 -7.840 5.775 1.00 85.69 82 ALA A O 1
ATOM 685 N N . GLN A 1 83 ? 3.934 -9.125 4.230 1.00 86.38 83 GLN A N 1
ATOM 686 C CA . GLN A 1 83 ? 5.133 -9.289 3.395 1.00 86.38 83 GLN A CA 1
ATOM 687 C C . GLN A 1 83 ? 5.508 -8.020 2.615 1.00 86.38 83 GLN A C 1
ATOM 689 O O . GLN A 1 83 ? 6.682 -7.798 2.322 1.00 86.38 83 GLN A O 1
ATOM 694 N N . MET A 1 84 ? 4.539 -7.156 2.306 1.00 88.62 84 MET A N 1
ATOM 695 C CA . MET A 1 84 ? 4.798 -5.883 1.625 1.00 88.62 84 MET A CA 1
ATOM 696 C C . MET A 1 84 ? 5.566 -4.890 2.503 1.00 88.62 84 MET A C 1
ATOM 698 O O . MET A 1 84 ? 6.362 -4.116 1.980 1.00 88.62 84 MET A O 1
ATOM 702 N N . GLN A 1 85 ? 5.383 -4.921 3.828 1.00 86.12 85 GLN A N 1
ATOM 703 C CA . GLN A 1 85 ? 6.090 -4.030 4.754 1.00 86.12 85 GLN A CA 1
ATOM 704 C C . GLN A 1 85 ? 7.624 -4.110 4.636 1.00 86.12 85 GLN A C 1
ATOM 706 O O . GLN A 1 85 ? 8.244 -3.058 4.463 1.00 86.12 85 GLN A O 1
ATOM 711 N N . PRO A 1 86 ? 8.280 -5.282 4.764 1.00 82.62 86 PRO A N 1
ATOM 712 C CA . PRO A 1 86 ? 9.735 -5.362 4.666 1.00 82.62 86 PRO A CA 1
ATOM 713 C C . PRO A 1 86 ? 10.244 -4.982 3.274 1.00 82.62 86 PRO A C 1
ATOM 715 O O . PRO A 1 86 ? 11.296 -4.363 3.176 1.00 82.62 86 PRO A O 1
ATOM 718 N N . LEU A 1 87 ? 9.492 -5.268 2.209 1.00 85.50 87 LEU A N 1
ATOM 719 C CA . LEU A 1 87 ? 9.856 -4.867 0.848 1.00 85.50 87 LEU A CA 1
ATOM 720 C C . LEU A 1 87 ? 9.779 -3.343 0.666 1.00 85.50 87 LEU A C 1
ATOM 722 O O . LEU A 1 87 ? 10.726 -2.724 0.184 1.00 85.50 87 LEU A O 1
ATOM 726 N N . ALA A 1 88 ? 8.689 -2.719 1.119 1.00 85.75 88 ALA A N 1
ATOM 727 C CA . ALA A 1 88 ? 8.514 -1.271 1.064 1.00 85.75 88 ALA A CA 1
ATOM 728 C C . ALA A 1 88 ? 9.561 -0.540 1.924 1.00 85.75 88 ALA A C 1
ATOM 730 O O . ALA A 1 88 ? 10.164 0.441 1.481 1.00 85.75 88 ALA A O 1
ATOM 731 N N . ASN A 1 89 ? 9.835 -1.048 3.130 1.00 79.94 89 ASN A N 1
ATOM 732 C CA . ASN A 1 89 ? 10.821 -0.475 4.049 1.00 79.94 89 ASN A CA 1
ATOM 733 C C . ASN A 1 89 ? 12.272 -0.843 3.717 1.00 79.94 89 ASN A C 1
ATOM 735 O O . ASN A 1 89 ? 13.178 -0.151 4.179 1.00 79.94 89 ASN A O 1
ATOM 739 N N . GLY A 1 90 ? 12.519 -1.875 2.906 1.00 65.94 90 GLY A N 1
ATOM 740 C CA . GLY A 1 90 ? 13.858 -2.254 2.444 1.00 65.94 90 GLY A CA 1
ATOM 741 C C . GLY A 1 90 ? 14.542 -1.140 1.647 1.00 65.94 90 GLY A C 1
ATOM 742 O O . GLY A 1 90 ? 15.759 -1.008 1.694 1.00 65.94 90 GLY A O 1
ATOM 743 N N . SER A 1 91 ? 13.758 -0.254 1.022 1.00 56.56 91 SER A N 1
ATOM 744 C CA . SER A 1 91 ? 14.263 0.986 0.413 1.00 56.56 91 SER A CA 1
ATOM 745 C C . SER A 1 91 ? 14.805 2.015 1.424 1.00 56.56 91 SER A C 1
ATOM 747 O O . SER A 1 91 ? 15.530 2.924 1.030 1.00 56.56 91 SER A O 1
ATOM 749 N N . LYS A 1 92 ? 14.474 1.890 2.721 1.00 52.72 92 LYS A N 1
ATOM 750 C CA . LYS A 1 92 ? 14.862 2.815 3.808 1.00 52.72 92 LYS A CA 1
ATOM 751 C C . LYS A 1 92 ? 15.860 2.219 4.798 1.00 52.72 92 LYS A C 1
ATOM 753 O O . LYS A 1 92 ? 16.664 2.948 5.372 1.00 52.72 92 LYS A O 1
ATOM 758 N N . HIS A 1 93 ? 15.799 0.911 5.026 1.00 56.78 93 HIS A N 1
ATOM 759 C CA . HIS A 1 93 ? 16.651 0.200 5.976 1.00 56.78 93 HIS A CA 1
ATOM 760 C C . HIS A 1 93 ? 17.495 -0.834 5.240 1.00 56.78 93 HIS A C 1
ATOM 762 O O . HIS A 1 93 ? 17.320 -2.038 5.407 1.00 56.78 93 HIS A O 1
ATOM 768 N N . PHE A 1 94 ? 18.421 -0.346 4.418 1.00 55.34 94 PHE A N 1
ATOM 769 C CA . PHE A 1 94 ? 19.476 -1.187 3.879 1.00 55.34 94 PHE A CA 1
ATOM 770 C C . PHE A 1 94 ? 20.433 -1.547 5.020 1.00 55.34 94 PHE A C 1
ATOM 772 O O . PHE A 1 94 ? 21.226 -0.717 5.467 1.00 55.34 94 PHE A O 1
ATOM 779 N N . GLN A 1 95 ? 20.307 -2.762 5.550 1.00 54.94 95 GLN A N 1
ATOM 780 C CA . GLN A 1 95 ? 21.254 -3.298 6.520 1.00 54.94 95 GLN A CA 1
ATOM 781 C C . GLN A 1 95 ? 22.300 -4.124 5.773 1.00 54.94 95 GLN A C 1
ATOM 783 O O . GLN A 1 95 ? 21.938 -5.121 5.147 1.00 54.94 95 GLN A O 1
ATOM 788 N N . PRO A 1 96 ? 23.587 -3.750 5.841 1.00 54.69 96 PRO A N 1
ATOM 789 C CA . PRO A 1 96 ? 24.661 -4.607 5.373 1.00 54.69 96 PRO A CA 1
ATOM 790 C C . PRO A 1 96 ? 24.569 -5.974 6.041 1.00 54.69 96 PRO A C 1
ATOM 792 O O . PRO A 1 96 ? 24.696 -6.066 7.264 1.00 54.69 96 PRO A O 1
ATOM 795 N N . ALA A 1 97 ? 24.391 -7.047 5.272 1.00 54.91 97 ALA A N 1
ATOM 796 C CA . ALA A 1 97 ? 24.700 -8.361 5.816 1.00 54.91 97 ALA A CA 1
ATOM 797 C C . ALA A 1 97 ? 26.213 -8.413 6.082 1.00 54.91 97 ALA A C 1
ATOM 799 O O . ALA A 1 97 ? 27.019 -7.986 5.246 1.00 54.91 97 ALA A O 1
ATOM 800 N N . SER A 1 98 ? 26.617 -8.911 7.252 1.00 52.03 98 SER A N 1
ATOM 801 C CA . SER A 1 98 ? 28.035 -9.032 7.594 1.00 52.03 98 SER A CA 1
ATOM 802 C C . SER A 1 98 ? 28.755 -9.887 6.545 1.00 52.03 98 SER A C 1
ATOM 804 O O . SER A 1 98 ? 28.415 -11.056 6.374 1.00 52.03 98 SER A O 1
ATOM 806 N N . GLY A 1 99 ? 29.746 -9.313 5.861 1.00 56.16 99 GLY A N 1
ATOM 807 C CA . GLY A 1 99 ? 30.549 -10.012 4.851 1.00 56.16 99 GLY A CA 1
ATOM 808 C C . GLY A 1 99 ? 30.139 -9.781 3.392 1.00 56.16 99 GLY A C 1
ATOM 809 O O . GLY A 1 99 ? 30.840 -10.265 2.507 1.00 56.16 99 GLY A O 1
ATOM 810 N N . LEU A 1 100 ? 29.072 -9.022 3.113 1.00 54.59 100 LEU A N 1
ATOM 811 C CA . LEU A 1 100 ? 28.740 -8.605 1.746 1.00 54.59 100 LEU A CA 1
ATOM 812 C C . LEU A 1 100 ? 29.457 -7.305 1.374 1.00 54.59 100 LEU A 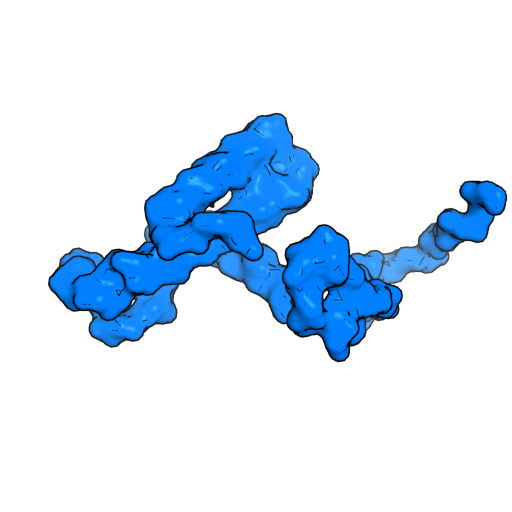C 1
ATOM 814 O O . LEU A 1 100 ? 29.463 -6.330 2.129 1.00 54.59 100 LEU A O 1
ATOM 818 N N . GLN A 1 101 ? 30.079 -7.292 0.194 1.00 54.41 101 GLN A N 1
ATOM 819 C CA . GLN A 1 101 ? 30.753 -6.108 -0.321 1.00 54.41 101 GLN A CA 1
ATOM 820 C C . GLN A 1 101 ? 29.713 -5.156 -0.917 1.00 54.41 101 GLN A C 1
ATOM 822 O O . GLN A 1 101 ? 29.274 -5.321 -2.053 1.00 54.41 101 GLN A O 1
ATOM 827 N N . ILE A 1 102 ? 29.344 -4.135 -0.149 1.00 57.09 102 ILE A N 1
ATOM 828 C CA . ILE A 1 102 ? 28.483 -3.055 -0.631 1.00 57.09 102 ILE A CA 1
ATOM 829 C C . ILE A 1 102 ? 29.339 -2.058 -1.393 1.00 57.09 102 ILE A C 1
ATOM 831 O O . ILE A 1 102 ? 30.321 -1.533 -0.859 1.00 57.09 102 ILE A O 1
ATOM 835 N N . ARG A 1 103 ? 28.947 -1.758 -2.631 1.00 58.62 103 ARG A N 1
ATOM 836 C CA . ARG A 1 103 ? 29.514 -0.628 -3.367 1.00 58.62 103 ARG A CA 1
ATOM 837 C C . ARG A 1 103 ? 28.618 0.580 -3.167 1.00 58.62 103 ARG A C 1
ATOM 839 O O . ARG A 1 103 ? 27.475 0.599 -3.612 1.00 58.62 103 ARG A O 1
ATOM 846 N N . MET A 1 104 ? 29.162 1.579 -2.485 1.00 54.94 104 MET A N 1
ATOM 847 C CA . MET A 1 104 ? 28.562 2.901 -2.381 1.00 54.94 104 MET A CA 1
ATOM 848 C C . MET A 1 104 ? 29.063 3.719 -3.565 1.00 54.94 104 MET A C 1
ATOM 850 O O . MET A 1 104 ? 30.247 4.045 -3.637 1.00 54.94 104 MET A O 1
ATOM 854 N N . HIS A 1 105 ? 28.178 4.021 -4.504 1.00 57.22 105 HIS A N 1
ATOM 855 C CA . HIS A 1 105 ? 28.471 4.964 -5.570 1.00 57.22 105 HIS A CA 1
ATOM 856 C C . HIS A 1 105 ? 27.963 6.336 -5.152 1.00 57.22 105 HIS A C 1
ATOM 858 O O . HIS A 1 105 ? 26.768 6.509 -4.907 1.00 57.22 105 HIS A O 1
ATOM 864 N N . GLU A 1 106 ? 28.872 7.304 -5.060 1.00 56.34 106 GLU A N 1
ATOM 865 C CA . GLU A 1 106 ? 28.495 8.705 -4.937 1.00 56.34 106 GLU A CA 1
ATOM 866 C C . GLU A 1 106 ? 27.792 9.107 -6.232 1.00 56.34 106 GLU A C 1
ATOM 868 O O . GLU A 1 106 ? 28.396 9.238 -7.298 1.00 56.34 106 GLU A O 1
ATOM 873 N N . VAL A 1 107 ? 26.477 9.237 -6.141 1.00 57.91 107 VAL A N 1
ATOM 874 C CA . VAL A 1 107 ? 25.681 9.904 -7.153 1.00 57.91 107 VAL A CA 1
ATOM 875 C C . VAL A 1 107 ? 25.588 11.321 -6.627 1.00 57.91 107 VAL A C 1
ATOM 877 O O . VAL A 1 107 ? 24.868 11.571 -5.664 1.00 57.91 107 VAL A O 1
ATOM 880 N N . GLY A 1 108 ? 26.430 12.207 -7.174 1.00 55.88 108 GLY A N 1
ATOM 881 C CA . GLY A 1 108 ? 26.517 13.618 -6.782 1.00 55.88 108 GLY A CA 1
ATOM 882 C C . GLY A 1 108 ? 25.139 14.289 -6.668 1.00 55.88 108 GLY A C 1
ATOM 883 O O . GLY A 1 108 ? 24.133 13.673 -7.023 1.00 55.88 108 GLY A O 1
ATOM 884 N N . PRO A 1 109 ? 25.059 15.536 -6.172 1.00 58.41 109 PRO A N 1
ATOM 885 C CA . PRO A 1 109 ? 23.795 16.148 -5.760 1.00 58.41 109 PRO A CA 1
ATOM 886 C C . PRO A 1 109 ? 22.707 15.889 -6.802 1.00 58.41 109 PRO A C 1
ATOM 888 O O . PRO A 1 109 ? 22.904 16.172 -7.989 1.00 58.41 109 PRO A O 1
ATOM 891 N N . LEU A 1 110 ? 21.599 15.275 -6.365 1.00 59.25 110 LEU A N 1
ATOM 892 C CA . LEU A 1 110 ? 20.425 15.070 -7.208 1.00 59.25 110 LEU A CA 1
ATOM 893 C C . LEU A 1 110 ? 20.114 16.434 -7.809 1.00 59.25 110 LEU A C 1
ATOM 895 O O . LEU A 1 110 ? 19.767 17.338 -7.063 1.00 59.25 110 LEU A O 1
ATOM 899 N N . ASN A 1 111 ? 20.317 16.609 -9.118 1.00 55.59 111 ASN A N 1
ATOM 900 C CA . ASN A 1 111 ? 20.115 17.896 -9.772 1.00 55.59 111 ASN A CA 1
ATOM 901 C C . ASN A 1 111 ? 18.613 18.203 -9.783 1.00 55.59 111 ASN A C 1
ATOM 903 O O . ASN A 1 111 ? 17.904 17.942 -10.757 1.00 55.59 111 ASN A O 1
ATOM 907 N N . THR A 1 112 ? 18.113 18.725 -8.668 1.00 56.62 112 THR A N 1
ATOM 908 C CA . THR A 1 112 ? 16.696 19.000 -8.459 1.00 56.62 112 THR A CA 1
ATOM 909 C C . THR A 1 112 ? 16.290 20.363 -8.995 1.00 56.62 112 THR A C 1
ATOM 911 O O . THR A 1 112 ? 15.100 20.667 -9.048 1.00 56.62 112 THR A O 1
ATOM 914 N N . PHE A 1 113 ? 17.247 21.135 -9.532 1.00 54.94 113 PHE A N 1
ATOM 915 C CA . PHE A 1 113 ? 16.954 22.299 -10.372 1.00 54.94 113 PHE A CA 1
ATOM 916 C C . PHE A 1 113 ? 16.091 21.926 -11.584 1.00 54.94 113 PHE A C 1
ATOM 918 O O . PHE A 1 113 ? 15.197 22.690 -11.940 1.00 54.94 113 PHE A O 1
ATOM 925 N N . ALA A 1 114 ? 16.280 20.735 -12.166 1.00 54.19 114 ALA A N 1
ATOM 926 C CA . ALA A 1 114 ? 15.423 20.229 -13.243 1.00 54.19 114 ALA A CA 1
ATOM 927 C C . ALA A 1 114 ? 13.964 19.977 -12.803 1.00 54.19 114 ALA A C 1
ATOM 929 O O . ALA A 1 114 ? 13.071 19.907 -13.644 1.00 54.19 114 ALA A O 1
ATOM 930 N N . PHE A 1 115 ? 13.717 19.867 -11.493 1.00 53.25 115 PHE A N 1
ATOM 931 C CA . PHE A 1 115 ? 12.407 19.602 -10.894 1.00 53.25 115 PHE A CA 1
ATOM 932 C C . PHE A 1 115 ? 11.837 20.807 -10.125 1.00 53.25 115 PHE A C 1
ATOM 934 O O . PHE A 1 115 ? 10.801 20.680 -9.480 1.00 53.25 115 PHE A O 1
ATOM 941 N N . GLY A 1 116 ? 12.484 21.977 -10.194 1.00 53.94 116 GLY A N 1
ATOM 942 C CA . GLY A 1 116 ? 12.006 23.206 -9.549 1.00 53.94 116 GLY A CA 1
ATOM 943 C C . GLY A 1 116 ? 12.101 23.220 -8.017 1.00 53.94 116 GLY A C 1
ATOM 944 O O . GLY A 1 116 ? 11.556 24.124 -7.389 1.00 53.94 116 GLY A O 1
ATOM 945 N N . GLU A 1 117 ? 12.800 22.261 -7.406 1.00 56.47 117 GLU A N 1
ATOM 946 C CA . GLU A 1 117 ? 12.994 22.182 -5.955 1.00 56.47 117 GLU A CA 1
ATOM 947 C C . GLU A 1 117 ? 14.473 22.378 -5.608 1.00 56.47 117 GLU A C 1
ATOM 949 O O . GLU A 1 117 ? 15.325 21.576 -5.979 1.00 56.47 117 GLU A O 1
ATOM 954 N N . ALA A 1 118 ? 14.801 23.434 -4.860 1.00 53.94 118 ALA A N 1
ATOM 955 C CA . ALA A 1 118 ? 16.172 23.675 -4.399 1.00 53.94 118 ALA A CA 1
ATOM 956 C C . ALA A 1 118 ? 16.578 22.784 -3.206 1.00 53.94 118 ALA A C 1
ATOM 958 O O . ALA A 1 118 ? 17.765 22.579 -2.974 1.00 53.94 118 ALA A O 1
ATOM 959 N N . ALA A 1 119 ? 15.604 22.230 -2.476 1.00 53.69 119 ALA A N 1
ATOM 960 C CA . ALA A 1 119 ? 15.802 21.621 -1.158 1.00 53.69 119 ALA A CA 1
ATOM 961 C C . ALA A 1 119 ? 16.611 20.309 -1.149 1.00 53.69 119 ALA A C 1
ATOM 963 O O . ALA A 1 119 ? 17.126 19.922 -0.106 1.00 53.69 119 ALA A O 1
ATOM 964 N N . TYR A 1 120 ? 16.742 19.625 -2.289 1.00 48.59 120 TYR A N 1
ATOM 965 C CA . TYR A 1 120 ? 17.476 18.356 -2.394 1.00 48.59 120 TYR A CA 1
ATOM 966 C C . TYR A 1 120 ? 18.889 18.505 -2.985 1.00 48.59 120 TYR A C 1
ATOM 968 O O . TYR A 1 120 ? 19.628 17.524 -3.037 1.00 48.59 120 TYR A O 1
ATOM 976 N N . ASN A 1 121 ? 19.298 19.722 -3.368 1.00 52.03 121 ASN A N 1
ATOM 977 C CA . ASN A 1 121 ? 20.631 19.992 -3.925 1.00 52.03 121 ASN A CA 1
ATOM 978 C C . ASN A 1 121 ? 21.741 20.099 -2.857 1.00 52.03 121 ASN A C 1
ATOM 980 O O . ASN A 1 121 ? 22.908 20.247 -3.210 1.00 52.03 121 ASN A O 1
ATOM 984 N N . GLU A 1 122 ? 2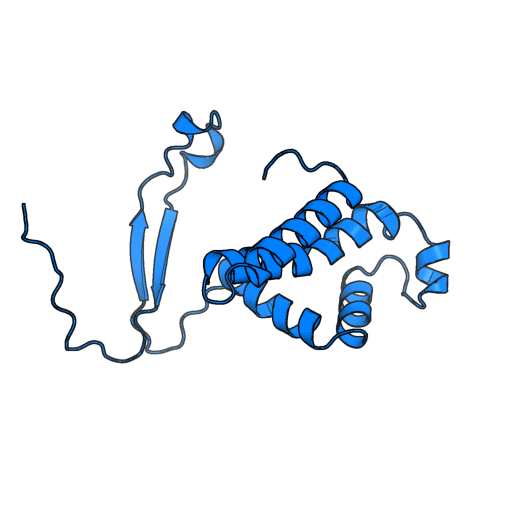1.406 20.051 -1.564 1.00 51.28 122 GLU A N 1
ATOM 985 C CA . GLU A 1 122 ? 22.365 20.255 -0.463 1.00 51.28 122 GLU A CA 1
ATOM 986 C C . GLU A 1 122 ? 22.900 18.941 0.141 1.00 51.28 122 GLU A C 1
ATOM 988 O O . GLU A 1 122 ? 23.752 18.964 1.030 1.00 51.28 122 GLU A O 1
ATOM 993 N N . GLY A 1 123 ? 22.421 17.785 -0.334 1.00 51.19 123 GLY A N 1
ATOM 994 C CA . GLY A 1 123 ? 22.797 16.469 0.183 1.00 51.19 123 GLY A CA 1
ATOM 995 C C . GLY A 1 123 ? 23.574 15.622 -0.823 1.00 51.19 123 GLY A C 1
ATOM 996 O O . GLY A 1 123 ? 23.172 15.477 -1.977 1.00 51.19 123 GLY A O 1
ATOM 997 N N . TYR A 1 124 ? 24.651 14.987 -0.363 1.00 53.78 124 TYR A N 1
ATOM 998 C CA . TYR A 1 124 ? 25.264 13.873 -1.086 1.00 53.78 124 TYR A CA 1
ATOM 999 C C . TYR A 1 124 ? 24.304 12.682 -1.066 1.00 53.78 124 TYR A C 1
ATOM 1001 O O . TYR A 1 124 ? 23.863 12.253 0.003 1.00 53.78 124 TYR A O 1
ATOM 1009 N N . SER A 1 125 ? 23.979 12.153 -2.243 1.00 55.00 125 SER A N 1
ATOM 1010 C CA . SER A 1 125 ? 23.210 10.919 -2.371 1.00 55.00 125 SER A CA 1
ATOM 1011 C C . SER A 1 125 ? 24.163 9.765 -2.661 1.00 55.00 125 SER A C 1
ATOM 1013 O O . SER A 1 125 ? 25.128 9.891 -3.410 1.00 55.00 125 SER A O 1
ATOM 1015 N N . TYR A 1 126 ? 23.899 8.614 -2.057 1.00 56.03 126 TYR A N 1
ATOM 1016 C CA . TYR A 1 126 ? 24.671 7.409 -2.319 1.00 56.03 126 TYR A CA 1
ATOM 1017 C C . TYR A 1 126 ? 23.744 6.352 -2.888 1.00 56.03 126 TYR A C 1
ATOM 1019 O O . TYR A 1 126 ? 22.701 6.048 -2.309 1.00 56.03 126 TYR A O 1
ATOM 1027 N N . PHE A 1 127 ? 24.140 5.783 -4.019 1.00 56.16 127 PHE A N 1
ATOM 1028 C CA . PHE A 1 127 ? 23.518 4.587 -4.547 1.00 56.16 127 PHE A CA 1
ATOM 1029 C C . PHE A 1 127 ? 24.266 3.389 -3.968 1.00 56.16 127 PHE A C 1
ATOM 1031 O O . PHE A 1 127 ? 25.424 3.140 -4.310 1.00 56.16 127 PHE A O 1
ATOM 1038 N N . ALA A 1 128 ? 23.625 2.694 -3.034 1.00 55.06 128 ALA A N 1
ATOM 1039 C CA . ALA A 1 128 ? 24.157 1.477 -2.442 1.00 55.06 128 ALA A CA 1
ATOM 1040 C C . ALA A 1 128 ? 23.717 0.278 -3.287 1.00 55.06 128 ALA A C 1
ATOM 1042 O O . ALA A 1 128 ? 22.519 0.021 -3.416 1.00 55.06 128 ALA A O 1
ATOM 1043 N N . VAL A 1 129 ? 24.677 -0.457 -3.849 1.00 57.78 129 VAL A N 1
ATOM 1044 C CA . VAL A 1 129 ? 24.414 -1.727 -4.540 1.00 57.78 129 VAL A CA 1
ATOM 1045 C C . VAL A 1 129 ? 25.012 -2.860 -3.724 1.00 57.78 129 VAL A C 1
ATOM 1047 O O . VAL A 1 129 ? 26.223 -2.891 -3.484 1.00 57.78 129 VAL A O 1
ATOM 1050 N N . ASP A 1 130 ? 24.158 -3.794 -3.309 1.00 55.03 130 ASP A N 1
ATOM 1051 C CA . ASP A 1 130 ? 24.600 -5.102 -2.841 1.00 55.03 130 ASP A CA 1
ATOM 1052 C C . ASP A 1 130 ? 24.980 -5.953 -4.055 1.00 55.03 130 ASP A C 1
ATOM 1054 O O . ASP A 1 130 ? 24.152 -6.216 -4.929 1.00 55.03 130 ASP A O 1
ATOM 1058 N N . MET A 1 131 ? 26.247 -6.352 -4.125 1.00 55.81 131 MET A N 1
ATOM 1059 C CA . MET A 1 131 ? 26.775 -7.165 -5.221 1.00 55.81 131 MET A CA 1
ATOM 1060 C C . MET A 1 131 ? 26.641 -8.677 -4.960 1.00 55.81 131 MET A C 1
ATOM 1062 O O . MET A 1 131 ? 27.043 -9.470 -5.812 1.00 55.81 131 MET A O 1
ATOM 1066 N N . GLY A 1 132 ? 26.093 -9.096 -3.812 1.00 47.12 132 GLY A N 1
ATOM 1067 C CA . GLY A 1 132 ? 26.037 -10.501 -3.407 1.00 47.12 132 GLY A CA 1
ATOM 1068 C C . GLY A 1 132 ? 27.416 -11.101 -3.088 1.00 47.12 132 GLY A C 1
ATOM 1069 O O . GLY A 1 132 ? 28.452 -10.433 -3.150 1.00 47.12 132 GLY A O 1
ATOM 1070 N N . MET A 1 133 ? 27.449 -12.380 -2.690 1.00 40.78 133 MET A N 1
ATOM 1071 C CA . MET A 1 133 ? 28.706 -13.066 -2.360 1.00 40.78 133 MET A CA 1
ATOM 1072 C C . MET A 1 133 ? 29.536 -13.365 -3.620 1.00 40.78 133 MET A C 1
ATOM 1074 O O . MET A 1 133 ? 29.074 -14.049 -4.526 1.00 40.78 133 MET A O 1
ATOM 1078 N N . HIS A 1 134 ? 30.786 -12.887 -3.614 1.00 44.81 134 HIS A N 1
ATOM 1079 C CA . HIS A 1 134 ? 31.878 -13.201 -4.544 1.00 44.81 134 HIS A CA 1
ATOM 1080 C C . HIS A 1 134 ? 31.556 -13.130 -6.049 1.00 44.81 134 HIS A C 1
ATOM 1082 O O . HIS A 1 134 ? 31.560 -14.132 -6.757 1.00 44.81 134 HIS A O 1
ATOM 1088 N N . SER A 1 135 ? 31.469 -11.914 -6.595 1.00 43.19 135 SER A N 1
ATOM 1089 C CA . SER A 1 135 ? 31.725 -11.689 -8.023 1.00 43.19 135 SER A CA 1
ATOM 1090 C C . SER A 1 135 ? 33.233 -11.510 -8.272 1.00 43.19 135 SER A C 1
ATOM 1092 O O . SER A 1 135 ? 33.696 -10.416 -8.602 1.00 43.19 135 SER A O 1
ATOM 1094 N N . SER A 1 136 ? 34.038 -12.567 -8.123 1.00 43.94 136 SER A N 1
ATOM 1095 C CA . SER A 1 136 ? 35.440 -12.544 -8.586 1.00 43.94 136 SER A CA 1
ATOM 1096 C C . SER A 1 136 ? 35.570 -12.494 -10.119 1.00 43.94 136 SER A C 1
ATOM 1098 O O . SER A 1 136 ? 36.682 -12.512 -10.635 1.00 43.94 136 SER A O 1
ATOM 1100 N N . GLU A 1 137 ? 34.458 -12.392 -10.856 1.00 41.31 137 GLU A N 1
ATOM 1101 C CA . GLU A 1 137 ? 34.428 -12.415 -12.324 1.00 41.31 137 GLU A CA 1
ATOM 1102 C C . GLU A 1 137 ? 33.834 -11.161 -12.989 1.00 41.31 137 GLU A C 1
ATOM 1104 O O . GLU A 1 137 ? 33.705 -11.122 -14.212 1.00 41.31 137 GLU A O 1
ATOM 1109 N N . TYR A 1 138 ? 33.521 -10.088 -12.253 1.00 39.09 138 TYR A N 1
ATOM 1110 C CA . TYR A 1 138 ? 32.992 -8.877 -12.895 1.00 39.09 138 TYR A CA 1
ATOM 1111 C C . TYR A 1 138 ? 34.116 -7.978 -13.436 1.00 39.09 138 TYR A C 1
ATOM 1113 O O . TYR A 1 138 ? 34.710 -7.178 -12.710 1.00 39.09 138 TYR A O 1
ATOM 1121 N N . ARG A 1 139 ? 34.399 -8.089 -14.742 1.00 34.97 139 ARG A N 1
ATOM 1122 C CA . ARG A 1 139 ? 35.166 -7.077 -15.487 1.00 34.97 139 ARG A CA 1
ATOM 1123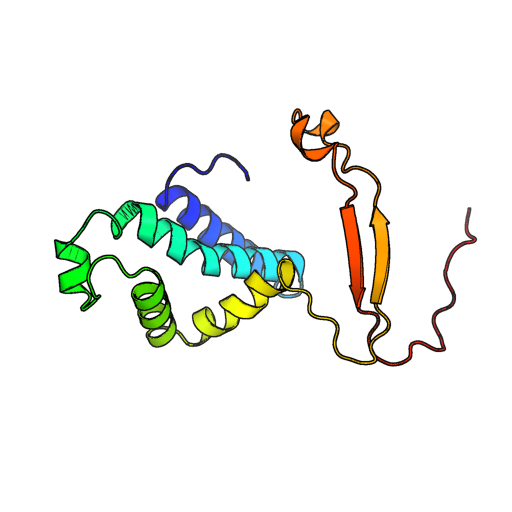 C C . ARG A 1 139 ? 34.271 -5.852 -15.730 1.00 34.97 139 ARG A C 1
ATOM 1125 O O . ARG A 1 139 ? 33.208 -6.010 -16.331 1.00 34.97 139 ARG A O 1
ATOM 1132 N N . PRO A 1 140 ? 34.663 -4.636 -15.314 1.00 37.06 140 PRO A N 1
ATOM 1133 C CA . PRO A 1 140 ? 33.907 -3.440 -15.653 1.00 37.06 140 PRO A CA 1
ATOM 1134 C C . PRO A 1 140 ? 33.965 -3.215 -17.168 1.00 37.06 140 PRO A C 1
ATOM 1136 O O . PRO A 1 140 ? 35.041 -3.086 -17.751 1.00 37.06 140 PRO A O 1
ATOM 1139 N N . CYS A 1 141 ? 32.796 -3.160 -17.804 1.00 33.56 141 CYS A N 1
ATOM 1140 C CA . CYS A 1 141 ? 32.649 -2.662 -19.165 1.00 33.56 141 CYS A CA 1
ATOM 1141 C C . CYS A 1 141 ? 32.791 -1.134 -19.141 1.00 33.56 141 CYS A C 1
ATOM 1143 O O . CYS A 1 141 ? 31.805 -0.411 -19.169 1.00 33.56 141 CYS A O 1
ATOM 1145 N N . TYR A 1 142 ? 34.025 -0.647 -19.054 1.00 36.16 142 TYR A N 1
ATOM 1146 C CA . TYR A 1 142 ? 34.377 0.715 -19.440 1.00 36.16 142 TYR A CA 1
ATOM 1147 C C . TYR A 1 142 ? 35.526 0.611 -20.433 1.00 36.16 142 TYR A C 1
ATOM 1149 O O . TYR A 1 142 ? 36.682 0.525 -20.036 1.00 36.16 142 TYR A O 1
ATOM 1157 N N . ASN A 1 143 ? 35.156 0.476 -21.708 1.00 38.41 143 ASN A N 1
ATOM 1158 C CA . ASN A 1 143 ? 35.887 0.922 -22.897 1.00 38.41 143 ASN A CA 1
ATOM 1159 C C . ASN A 1 143 ? 35.088 0.487 -24.131 1.00 38.41 143 ASN A C 1
ATOM 1161 O O . ASN A 1 143 ? 35.354 -0.546 -24.740 1.00 38.41 143 ASN A O 1
ATOM 1165 N N . ALA A 1 144 ? 34.076 1.279 -24.462 1.00 34.47 144 ALA A N 1
ATOM 1166 C CA . ALA A 1 144 ? 33.513 1.354 -25.800 1.00 34.47 144 ALA A CA 1
ATOM 1167 C C . ALA A 1 144 ? 32.844 2.722 -25.923 1.00 34.47 144 ALA A C 1
ATOM 1169 O O . ALA A 1 144 ? 31.654 2.844 -25.653 1.00 34.47 144 ALA A O 1
ATOM 1170 N N . LEU A 1 145 ? 33.667 3.737 -26.192 1.00 32.84 145 LEU A N 1
ATOM 1171 C CA . LEU A 1 145 ? 33.447 4.856 -27.113 1.00 32.84 145 LEU A CA 1
ATOM 1172 C C . LEU A 1 145 ? 34.771 5.620 -27.234 1.00 32.84 145 LEU A C 1
ATOM 1174 O O . LEU A 1 145 ? 35.325 5.996 -26.177 1.00 32.84 145 LEU A O 1
#